Protein AF-A0A1C6FVB6-F1 (afdb_monomer)

Sequence (149 aa):
MEICQENSPEYAVLFAYYEKLAAVLADKADLGVRMKAAYDKKQLLALKEICEKEIPETIQNLEEMKVLREDLWMSEAKPFGYELMDVKLGAVITRLNSTIRRTKKYLDGGIPCLEELEETRLSYFEKNADKRENRWSQIISGSDLIDTI

Mean predicted aligned error: 3.94 Å

Secondary structure (DSSP, 8-state):
-HHHHHH-GGGHHHHHHHHHHHHHHHHHTTHHHHHHHHHHTT-HHHHHHIIIIIHHHHHHHHHHHHHHHHHHHHHHS-STTHHHHHHHHHHHHHHHHHHHHHHHHHHTTSSS--HHHHSPPPPSS-TTS------HHHHH-SS-SS---

Foldseek 3Di:
DVVVCVVPVVCVLVVLLVVLVVVLCVLPVCLVVQCLVCQVVVVLVSLCCSLVPSLVVSLVSLVSSLVSVQVVCVVPHDPPPVVVVVVLSVVVSVVSVVSSVLSVCCSVVVDVGDVVSVDDDDDPDDPPDDPDDDDSQSVPDPDHPPDDD

pLDDT: mean 94.55, std 6.99, range [54.69, 98.69]

Solvent-accessible surface area (backbone atoms only — not comparable to full-atom values): 8842 Å² total; per-residue (Å²): 109,66,73,57,30,74,76,37,61,93,46,34,60,60,50,52,27,53,52,29,49,50,50,34,45,65,62,52,72,49,43,69,58,54,48,39,55,25,59,77,68,65,35,61,67,60,46,45,48,41,47,75,44,52,49,53,54,38,43,53,36,45,53,53,25,49,52,38,51,47,55,52,43,62,74,78,45,69,72,79,72,47,66,58,53,50,52,58,56,51,49,52,51,54,49,53,53,49,48,34,56,51,51,48,35,37,77,73,62,76,35,98,65,59,70,88,63,69,58,84,85,72,76,92,60,60,99,85,53,78,92,75,86,87,54,66,72,68,74,75,38,97,58,74,89,80,66,85,124

Nearest PDB structures (foldseek):
  5a6j-assembly1_A  TM=9.511E-01  e=3.412E-05  Streptococcus pneumoniae TIGR4
  2epm-assembly1_X-2  TM=9.425E-01  e=3.068E-05  Streptococcus gordonii
  2epl-assembly1_X  TM=9.440E-01  e=3.795E-05  Streptococcus gordonii
  5a6a-assembly1_A  TM=9.561E-01  e=5.805E-05  Streptococcus pneumoniae TIGR4
  5a6a-assembly1_B  TM=9.490E-01  e=9.876E-05  Streptococcus pneumoniae TIGR4

Radius of gyration: 18.21 Å; Cα contacts (8 Å, |Δi|>4): 85; chains: 1; bounding box: 42×38×54 Å

Structure (mmCIF, N/CA/C/O backbone):
data_AF-A0A1C6FVB6-F1
#
_entry.id   AF-A0A1C6FVB6-F1
#
loop_
_atom_site.group_PDB
_atom_site.id
_atom_site.type_symbol
_atom_site.label_atom_id
_atom_site.label_alt_id
_atom_site.label_comp_id
_atom_site.label_asym_id
_atom_site.label_entity_id
_atom_site.label_seq_id
_atom_site.pdbx_PDB_ins_code
_atom_site.Cartn_x
_atom_site.Cartn_y
_atom_site.Cartn_z
_atom_site.occupancy
_atom_site.B_iso_or_equiv
_atom_site.auth_seq_id
_atom_site.auth_comp_id
_atom_site.auth_asym_id
_atom_site.auth_atom_id
_atom_site.pdbx_PDB_model_num
ATOM 1 N N . MET A 1 1 ? -4.868 -3.325 -21.728 1.00 77.06 1 MET A N 1
ATOM 2 C CA . MET A 1 1 ? -3.422 -3.168 -21.989 1.00 77.06 1 MET A CA 1
ATOM 3 C C . MET A 1 1 ? -2.938 -4.092 -23.100 1.00 77.06 1 MET A C 1
ATOM 5 O O . MET A 1 1 ? -2.061 -3.672 -23.841 1.00 77.06 1 MET A O 1
ATOM 9 N N . GLU A 1 2 ? -3.566 -5.257 -23.299 1.00 75.88 2 GLU A N 1
ATOM 10 C CA . GLU A 1 2 ? -3.265 -6.215 -24.384 1.00 75.88 2 GLU A CA 1
ATOM 11 C C . GLU A 1 2 ? -3.137 -5.576 -25.778 1.00 75.88 2 GLU A C 1
ATOM 13 O O . GLU A 1 2 ? -2.095 -5.705 -26.404 1.00 75.88 2 GLU A O 1
ATOM 18 N N . ILE A 1 3 ? -4.112 -4.772 -26.221 1.00 80.81 3 ILE A N 1
ATOM 19 C CA . ILE A 1 3 ? -4.055 -4.098 -27.538 1.00 80.81 3 ILE A CA 1
ATOM 20 C C . ILE A 1 3 ? -2.815 -3.191 -27.680 1.00 80.81 3 ILE A C 1
ATOM 22 O O . ILE A 1 3 ? -2.246 -3.067 -28.762 1.00 80.81 3 ILE A O 1
ATOM 26 N N . CYS A 1 4 ? -2.372 -2.534 -26.603 1.00 79.75 4 CYS A N 1
ATOM 27 C CA . CYS A 1 4 ? -1.167 -1.700 -26.644 1.00 79.75 4 CYS A CA 1
ATOM 28 C C . CYS A 1 4 ? 0.102 -2.556 -26.743 1.00 79.75 4 CYS A C 1
ATOM 30 O O . CYS A 1 4 ? 1.019 -2.198 -27.475 1.00 79.75 4 CYS A O 1
ATOM 32 N N . GLN A 1 5 ? 0.139 -3.691 -26.038 1.00 83.12 5 GLN A N 1
ATOM 33 C CA . GLN A 1 5 ? 1.256 -4.637 -26.082 1.00 83.12 5 GLN A CA 1
ATOM 34 C C . GLN A 1 5 ? 1.373 -5.302 -27.459 1.00 83.12 5 GLN A C 1
ATOM 36 O O . GLN A 1 5 ? 2.476 -5.425 -27.979 1.00 83.12 5 GLN A O 1
ATOM 41 N N . GLU A 1 6 ? 0.249 -5.668 -28.079 1.00 82.88 6 GLU A N 1
ATOM 42 C CA . GLU A 1 6 ? 0.211 -6.227 -29.438 1.00 82.88 6 GLU A CA 1
ATOM 43 C C . GLU A 1 6 ? 0.710 -5.228 -30.491 1.00 82.88 6 GLU A C 1
ATOM 45 O O . GLU A 1 6 ? 1.442 -5.600 -31.406 1.00 82.88 6 GLU A O 1
ATOM 50 N N . ASN A 1 7 ? 0.345 -3.950 -30.350 1.00 90.06 7 ASN A N 1
ATOM 51 C CA . ASN A 1 7 ? 0.728 -2.897 -31.293 1.00 90.06 7 ASN A CA 1
ATOM 52 C C . ASN A 1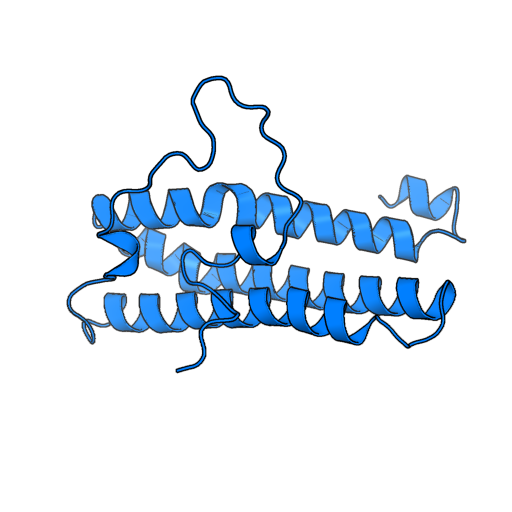 7 ? 2.153 -2.359 -31.082 1.00 90.06 7 ASN A C 1
ATOM 54 O O . ASN A 1 7 ? 2.687 -1.692 -31.970 1.00 90.06 7 ASN A O 1
ATOM 58 N N . SER A 1 8 ? 2.756 -2.572 -29.911 1.00 92.19 8 SER A N 1
ATOM 59 C CA . SER A 1 8 ? 4.103 -2.082 -29.583 1.00 92.19 8 SER A CA 1
ATOM 60 C C . SER A 1 8 ? 4.809 -3.042 -28.614 1.00 92.19 8 SER A C 1
ATOM 62 O O . SER A 1 8 ? 4.947 -2.741 -27.420 1.00 92.19 8 SER A O 1
ATOM 64 N N . PRO A 1 9 ? 5.228 -4.226 -29.102 1.00 89.25 9 PRO A N 1
ATOM 65 C CA . PRO A 1 9 ? 5.776 -5.298 -28.269 1.00 89.25 9 PRO A CA 1
ATOM 66 C C . PRO A 1 9 ? 7.063 -4.903 -27.534 1.00 89.25 9 PRO A C 1
ATOM 68 O O . PRO A 1 9 ? 7.336 -5.416 -26.451 1.00 89.25 9 PRO A O 1
ATOM 71 N N . GLU A 1 10 ? 7.831 -3.951 -28.063 1.00 90.69 10 GLU A N 1
ATOM 72 C CA . GLU A 1 10 ? 9.022 -3.394 -27.420 1.00 90.69 10 GLU A CA 1
ATOM 73 C C . GLU A 1 10 ? 8.723 -2.670 -26.095 1.00 90.69 10 GLU A C 1
ATOM 75 O O . GLU A 1 10 ? 9.595 -2.583 -25.234 1.00 90.69 10 GLU A O 1
ATOM 80 N N . TYR A 1 11 ? 7.484 -2.206 -25.893 1.00 93.56 11 TYR A N 1
ATOM 81 C CA . TYR A 1 11 ? 7.030 -1.547 -24.664 1.00 93.56 11 TYR A CA 1
ATOM 82 C C . TYR A 1 11 ? 6.170 -2.463 -23.783 1.00 93.56 11 TYR A C 1
ATOM 84 O O . TYR A 1 11 ? 5.523 -1.989 -22.846 1.00 93.56 11 TYR A O 1
ATOM 92 N N . ALA A 1 12 ? 6.151 -3.776 -24.037 1.00 92.69 12 ALA A N 1
ATOM 93 C CA . ALA A 1 12 ? 5.274 -4.702 -23.323 1.00 92.69 12 ALA A CA 1
ATOM 94 C C . ALA A 1 12 ? 5.447 -4.641 -21.793 1.00 92.69 12 ALA A C 1
ATOM 96 O O . ALA A 1 12 ? 4.455 -4.557 -21.065 1.00 92.69 12 ALA A O 1
ATOM 97 N N . VAL A 1 13 ? 6.695 -4.591 -21.308 1.00 94.12 13 VAL A N 1
ATOM 98 C CA . VAL A 1 13 ? 7.012 -4.477 -19.870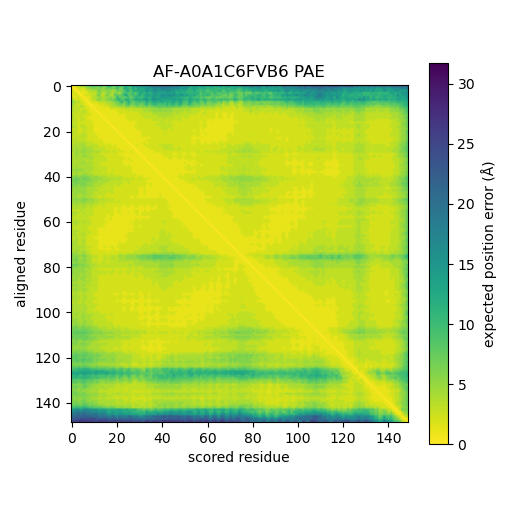 1.00 94.12 13 VAL A CA 1
ATOM 99 C C . VAL A 1 13 ? 6.536 -3.137 -19.302 1.00 94.12 13 VAL A C 1
ATOM 101 O O . VAL A 1 13 ? 5.990 -3.091 -18.200 1.00 94.12 13 VAL A O 1
ATOM 104 N N . LEU A 1 14 ? 6.665 -2.047 -20.068 1.00 95.75 14 LEU A N 1
ATOM 105 C CA . LEU A 1 14 ? 6.201 -0.719 -19.662 1.00 95.75 14 LEU A CA 1
ATOM 106 C C . LEU A 1 14 ? 4.684 -0.703 -19.475 1.00 95.75 14 LEU A C 1
ATOM 108 O O . LEU A 1 14 ? 4.181 -0.205 -18.465 1.00 95.75 14 LEU A O 1
ATOM 112 N N . PHE A 1 15 ? 3.949 -1.282 -20.424 1.00 96.12 15 PHE A N 1
ATOM 113 C CA . PHE A 1 15 ? 2.502 -1.401 -20.307 1.00 96.12 15 PHE A CA 1
ATOM 114 C C . PHE A 1 15 ? 2.105 -2.306 -19.141 1.00 96.12 15 PHE A C 1
ATOM 116 O O . PHE A 1 15 ? 1.252 -1.915 -18.351 1.00 96.12 15 PHE A O 1
ATOM 123 N N . ALA A 1 16 ? 2.753 -3.459 -18.966 1.00 95.81 16 ALA A N 1
ATOM 124 C CA . ALA A 1 16 ? 2.488 -4.338 -17.827 1.00 95.81 16 ALA A CA 1
ATOM 125 C C . ALA A 1 16 ? 2.728 -3.623 -16.481 1.00 95.81 16 ALA A C 1
ATOM 127 O O . ALA A 1 16 ? 1.919 -3.735 -15.559 1.00 95.81 16 ALA A O 1
ATOM 128 N N . TYR A 1 17 ? 3.796 -2.824 -16.375 1.00 97.12 17 TYR A N 1
ATOM 129 C CA . TYR A 1 17 ? 4.069 -2.016 -15.185 1.00 97.12 17 TYR A CA 1
ATOM 130 C C . TYR A 1 17 ? 2.934 -1.029 -14.892 1.00 97.12 17 TYR A C 1
ATOM 132 O O . TYR A 1 17 ? 2.446 -0.972 -13.763 1.00 97.12 17 TYR A O 1
ATOM 140 N N . TYR A 1 18 ? 2.484 -0.265 -15.893 1.00 97.19 18 TYR A N 1
ATOM 141 C CA . TYR A 1 18 ? 1.397 0.701 -15.706 1.00 97.19 18 TYR A CA 1
ATOM 142 C C . TYR A 1 18 ? 0.048 0.037 -15.418 1.00 97.19 18 TYR A C 1
ATOM 144 O O . TYR A 1 18 ? -0.763 0.609 -14.691 1.00 97.19 18 TYR A O 1
ATOM 152 N N . GLU A 1 19 ? -0.184 -1.166 -15.939 1.00 96.81 19 GLU A N 1
ATOM 153 C CA . GLU A 1 19 ? -1.353 -1.975 -15.599 1.00 96.81 19 GLU A CA 1
ATOM 154 C C . GLU A 1 19 ? -1.365 -2.322 -14.112 1.00 96.81 19 GLU A C 1
ATOM 156 O O . GLU A 1 19 ? -2.337 -2.043 -13.409 1.00 96.81 19 GLU A O 1
ATOM 161 N N . LYS A 1 20 ? -0.249 -2.864 -13.613 1.00 97.56 20 LYS A N 1
ATOM 162 C CA . LYS A 1 20 ? -0.116 -3.235 -12.204 1.00 97.56 20 LYS A CA 1
ATOM 163 C C . LYS A 1 20 ? -0.124 -2.017 -11.291 1.00 97.56 20 LYS A C 1
ATOM 165 O O . LYS A 1 20 ? -0.762 -2.056 -10.243 1.00 97.56 20 LYS A O 1
ATOM 170 N N . LEU A 1 21 ? 0.479 -0.905 -11.711 1.00 97.88 21 LEU A N 1
ATOM 171 C CA . LEU A 1 21 ? 0.373 0.366 -10.997 1.00 97.88 21 LEU A CA 1
ATOM 172 C C . LEU A 1 21 ? -1.085 0.825 -10.879 1.00 97.88 21 LEU A C 1
ATOM 174 O O . LEU A 1 21 ? -1.509 1.213 -9.793 1.00 97.88 21 LEU A O 1
ATOM 178 N N . ALA A 1 22 ? -1.862 0.766 -11.962 1.00 98.19 22 ALA A N 1
ATOM 179 C CA . ALA A 1 22 ? -3.273 1.138 -11.933 1.00 98.19 22 ALA A CA 1
ATOM 180 C C . ALA A 1 22 ? -4.093 0.222 -11.009 1.00 98.19 22 ALA A C 1
ATOM 182 O O . ALA A 1 22 ? -4.909 0.733 -10.245 1.00 98.19 22 ALA A O 1
ATOM 183 N N . ALA A 1 23 ? -3.838 -1.091 -11.025 1.00 97.19 23 ALA A N 1
ATOM 184 C CA . ALA A 1 23 ? -4.484 -2.047 -10.122 1.00 97.19 23 ALA A CA 1
ATOM 185 C C . ALA A 1 23 ? -4.179 -1.734 -8.647 1.00 97.19 23 ALA A C 1
ATOM 187 O O . ALA A 1 23 ? -5.096 -1.519 -7.859 1.00 97.19 23 ALA A O 1
ATOM 188 N N . VAL A 1 24 ? -2.897 -1.571 -8.292 1.00 98.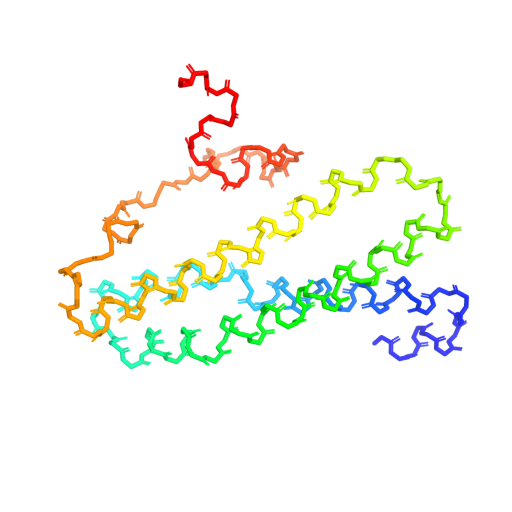00 24 VAL A N 1
ATOM 189 C CA . VAL A 1 24 ? -2.480 -1.195 -6.928 1.00 98.00 24 VAL A CA 1
ATOM 190 C C . VAL A 1 24 ? -3.132 0.116 -6.486 1.00 98.00 24 VAL A C 1
ATOM 192 O O . VAL A 1 24 ? -3.563 0.243 -5.340 1.00 98.00 24 VAL A O 1
ATOM 195 N N . LEU A 1 25 ? -3.188 1.117 -7.370 1.00 97.88 25 LEU A N 1
ATOM 196 C CA . LEU A 1 25 ? -3.821 2.396 -7.061 1.00 97.88 25 LEU A CA 1
ATOM 197 C C . LEU A 1 25 ? -5.329 2.249 -6.859 1.00 97.88 25 LEU A C 1
ATOM 199 O O . LEU A 1 25 ? -5.847 2.851 -5.923 1.00 97.88 25 LEU A O 1
ATOM 203 N N . ALA A 1 26 ? -6.015 1.461 -7.687 1.00 97.62 26 ALA A N 1
ATOM 204 C CA . ALA A 1 26 ? -7.444 1.204 -7.547 1.00 97.62 26 ALA A CA 1
ATOM 205 C C . ALA A 1 26 ? -7.762 0.540 -6.200 1.00 97.62 26 ALA A C 1
ATOM 207 O O . ALA A 1 26 ? -8.619 1.037 -5.470 1.00 97.62 26 ALA A O 1
ATOM 208 N N . ASP A 1 27 ? -7.006 -0.494 -5.827 1.00 94.88 27 ASP A N 1
ATOM 209 C CA . ASP A 1 27 ? -7.213 -1.228 -4.575 1.00 94.88 27 ASP A CA 1
ATOM 210 C C . ASP A 1 27 ? -6.898 -0.357 -3.345 1.00 94.88 27 ASP A C 1
ATOM 212 O O . ASP A 1 27 ? -7.583 -0.402 -2.318 1.00 94.88 27 ASP A O 1
ATOM 216 N N . LYS A 1 28 ? -5.860 0.487 -3.442 1.00 96.38 28 LYS A N 1
ATOM 217 C CA . LYS A 1 28 ? -5.333 1.265 -2.312 1.00 96.38 28 LYS A CA 1
ATOM 218 C C . LYS A 1 28 ? -5.965 2.652 -2.147 1.00 96.38 28 LYS A C 1
ATOM 220 O O . LYS A 1 28 ? -5.861 3.215 -1.052 1.00 96.38 28 LYS A O 1
ATOM 225 N N . ALA A 1 29 ? -6.575 3.224 -3.189 1.00 96.75 29 ALA A N 1
ATOM 226 C CA . ALA A 1 29 ? -7.020 4.624 -3.219 1.00 96.75 29 ALA A CA 1
ATOM 227 C C . ALA A 1 29 ? -7.914 4.998 -2.030 1.00 96.75 29 ALA A C 1
ATOM 229 O O . ALA A 1 29 ? -7.717 6.045 -1.411 1.00 96.75 29 ALA A O 1
ATOM 230 N N . ASP A 1 30 ? -8.866 4.133 -1.684 1.00 96.69 30 ASP A N 1
ATOM 231 C CA . ASP A 1 30 ? -9.819 4.361 -0.599 1.00 96.69 30 ASP A CA 1
ATOM 232 C C . ASP A 1 30 ? -9.693 3.348 0.552 1.00 96.69 30 ASP A C 1
ATOM 234 O O . ASP A 1 30 ? -10.394 3.483 1.557 1.00 96.69 30 ASP A O 1
ATOM 238 N N . LEU A 1 31 ? -8.760 2.392 0.467 1.00 97.50 31 LEU A N 1
ATOM 239 C CA . LEU A 1 31 ? -8.532 1.336 1.461 1.00 97.50 31 LEU A CA 1
ATOM 240 C C . LEU A 1 31 ? -8.488 1.887 2.890 1.00 97.50 31 LEU A C 1
ATOM 242 O O . LEU A 1 31 ? -9.233 1.460 3.771 1.00 97.50 31 LEU A O 1
ATOM 246 N N . GLY A 1 32 ? -7.656 2.906 3.120 1.00 96.31 32 GLY A N 1
ATOM 247 C CA . GLY A 1 32 ? -7.545 3.532 4.433 1.00 96.31 32 GLY A CA 1
ATOM 248 C C . GLY A 1 32 ? -8.855 4.182 4.891 1.00 96.31 32 GLY A C 1
ATOM 249 O O . GLY A 1 32 ? -9.160 4.174 6.084 1.00 96.31 32 GLY A O 1
ATOM 250 N N . VAL A 1 33 ? -9.635 4.776 3.983 1.00 96.81 33 VAL A N 1
ATOM 251 C CA . VAL A 1 33 ? -10.942 5.397 4.280 1.00 96.81 33 VAL A CA 1
ATOM 252 C C . VAL A 1 33 ? -11.955 4.329 4.679 1.00 96.81 33 VAL A C 1
ATOM 254 O O . VAL A 1 33 ? -12.592 4.465 5.725 1.00 96.81 33 VAL A O 1
ATOM 257 N N . ARG A 1 34 ? -12.040 3.239 3.911 1.00 97.94 34 ARG A N 1
ATOM 258 C CA . ARG A 1 34 ? -12.926 2.105 4.194 1.00 97.94 34 ARG A CA 1
ATOM 259 C C . ARG A 1 34 ? -12.586 1.437 5.522 1.00 97.94 34 ARG A C 1
ATOM 261 O O . ARG A 1 34 ? -13.488 1.219 6.327 1.00 97.94 34 ARG A O 1
ATOM 268 N N . MET A 1 35 ? -11.300 1.220 5.814 1.00 98.12 35 MET A N 1
ATOM 269 C CA . MET A 1 35 ? -10.862 0.675 7.105 1.00 98.12 35 MET A CA 1
ATOM 270 C C . MET A 1 35 ? -11.281 1.553 8.289 1.00 9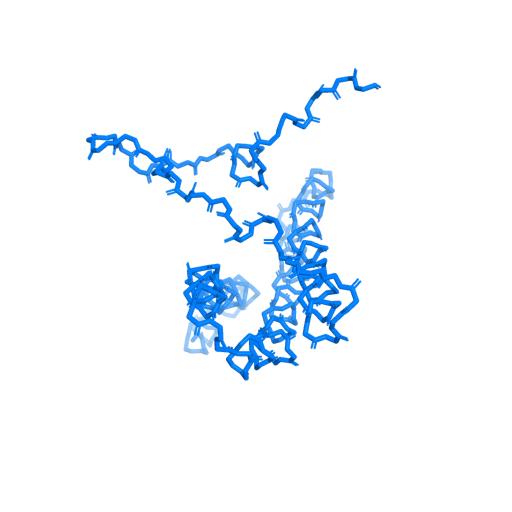8.12 35 MET A C 1
ATOM 272 O O . MET A 1 35 ? -11.823 1.039 9.264 1.00 98.12 35 MET A O 1
ATOM 276 N N . LYS A 1 36 ? -11.079 2.876 8.207 1.00 98.19 36 LYS A N 1
ATOM 277 C CA . LYS A 1 36 ? -11.496 3.812 9.267 1.00 98.19 36 LYS A CA 1
ATOM 278 C C . LYS A 1 36 ? -13.011 3.787 9.464 1.00 98.19 36 LYS A C 1
ATOM 280 O O . LYS A 1 36 ? -13.475 3.647 10.587 1.00 98.19 36 LYS A O 1
ATOM 285 N N . ALA A 1 37 ? -13.779 3.853 8.377 1.00 97.94 37 ALA A N 1
ATOM 286 C CA . ALA A 1 37 ? -15.236 3.815 8.448 1.00 97.94 37 ALA A CA 1
ATOM 287 C C . ALA A 1 37 ? -15.756 2.503 9.059 1.00 97.94 37 ALA A C 1
ATOM 289 O O . ALA A 1 37 ? -16.673 2.532 9.880 1.00 97.94 37 ALA A O 1
ATOM 290 N N . ALA A 1 38 ? -15.164 1.365 8.684 1.00 98.25 38 ALA A N 1
ATOM 291 C CA . ALA A 1 38 ? -15.509 0.066 9.248 1.00 98.25 38 ALA A CA 1
ATOM 292 C C . ALA A 1 38 ? -15.147 -0.013 10.739 1.00 98.25 38 ALA A C 1
ATOM 294 O O . ALA A 1 38 ? -15.944 -0.504 11.538 1.00 98.25 38 ALA A O 1
ATOM 295 N N . TYR A 1 39 ? -13.989 0.522 11.131 1.00 98.50 39 TYR A N 1
ATOM 296 C CA . TYR A 1 39 ? -13.559 0.595 12.526 1.00 98.50 39 TYR A CA 1
ATOM 297 C C . TYR A 1 39 ? -14.490 1.448 13.394 1.00 98.50 39 TYR A C 1
ATOM 299 O O . TYR A 1 39 ? -14.962 0.980 14.432 1.00 98.50 39 TYR A O 1
ATOM 307 N N . ASP A 1 40 ? -14.831 2.653 12.939 1.00 98.00 40 ASP A N 1
ATOM 308 C CA . ASP A 1 40 ? -15.691 3.590 13.673 1.00 98.00 40 ASP A CA 1
ATOM 309 C C . ASP A 1 40 ? -17.104 3.036 13.862 1.00 98.00 40 ASP A C 1
ATOM 311 O O . ASP A 1 40 ? -17.707 3.168 14.925 1.00 98.00 40 ASP A O 1
ATOM 315 N N . LYS A 1 41 ? -17.620 2.351 12.837 1.00 98.19 41 LYS A N 1
ATOM 316 C CA . LYS A 1 41 ? -18.938 1.706 12.859 1.00 98.19 41 LYS A CA 1
ATOM 317 C C . LYS A 1 41 ? -18.918 0.307 13.485 1.00 98.19 41 LYS A C 1
ATOM 319 O O . LYS A 1 41 ? -19.943 -0.370 13.456 1.00 98.19 41 LYS A O 1
ATOM 324 N N . LYS A 1 42 ? -17.768 -0.150 14.001 1.00 97.62 42 LYS A N 1
ATOM 325 C CA . LYS A 1 42 ? -17.556 -1.498 14.567 1.00 97.62 42 LYS A CA 1
ATOM 326 C C . LYS A 1 42 ? -17.997 -2.632 13.625 1.00 97.62 42 LYS A C 1
ATOM 328 O O . LYS A 1 42 ? -18.490 -3.673 14.050 1.00 97.62 42 LYS A O 1
ATOM 333 N N . GLN A 1 43 ? -17.787 -2.451 12.323 1.00 98.19 43 GLN A N 1
ATOM 334 C CA . GLN A 1 43 ? -18.078 -3.433 11.278 1.00 98.19 43 GLN A CA 1
ATOM 335 C C . GLN A 1 43 ? -16.940 -4.459 11.174 1.00 98.19 43 GLN A C 1
ATOM 337 O O . GLN A 1 43 ? -16.142 -4.445 10.237 1.00 98.19 43 GLN A O 1
ATOM 342 N N . LEU A 1 44 ? -16.861 -5.362 12.155 1.00 97.62 44 LEU A N 1
ATOM 343 C CA . LEU A 1 44 ? -15.749 -6.312 12.290 1.00 97.62 44 LEU A CA 1
ATOM 344 C C . LEU A 1 44 ? -15.599 -7.253 11.084 1.00 97.62 44 LEU A C 1
ATOM 346 O O . LEU A 1 44 ? -14.480 -7.540 10.675 1.00 97.62 44 LEU A O 1
ATOM 350 N N . LEU A 1 45 ? -16.710 -7.684 10.476 1.00 97.94 45 LEU A N 1
ATOM 351 C CA . LEU A 1 45 ? -16.678 -8.520 9.269 1.00 97.94 45 LEU A CA 1
ATOM 352 C C . LEU A 1 45 ? -16.057 -7.788 8.073 1.00 97.94 45 LEU A C 1
ATOM 354 O O . LEU A 1 45 ? -15.273 -8.383 7.344 1.00 97.94 45 LEU A O 1
ATOM 358 N N . ALA A 1 46 ? -16.350 -6.495 7.903 1.00 97.88 46 ALA A N 1
ATOM 359 C CA . ALA A 1 46 ? -15.758 -5.694 6.833 1.00 97.88 46 ALA A CA 1
ATOM 360 C C . ALA A 1 46 ? -14.254 -5.481 7.062 1.00 97.88 46 ALA A C 1
ATOM 362 O O . ALA A 1 46 ? -13.464 -5.616 6.135 1.00 97.88 46 ALA A O 1
ATOM 363 N N . LEU A 1 47 ? -13.838 -5.212 8.307 1.00 97.62 47 LEU A N 1
ATOM 364 C CA . LEU A 1 47 ? -12.414 -5.147 8.658 1.00 97.62 47 LEU A CA 1
ATOM 365 C C . LEU A 1 47 ? -11.693 -6.472 8.399 1.00 97.62 47 LEU A C 1
ATOM 367 O O . LEU A 1 47 ? -10.548 -6.461 7.948 1.00 97.62 47 LEU A O 1
ATOM 371 N N . LYS A 1 48 ? -12.355 -7.596 8.687 1.00 98.19 48 LYS A N 1
ATOM 372 C CA . LYS A 1 48 ? -11.818 -8.932 8.440 1.00 98.19 48 LYS A CA 1
ATOM 373 C C . LYS A 1 48 ? -11.634 -9.194 6.946 1.00 98.19 48 LYS A C 1
ATOM 375 O O . LYS A 1 48 ? -10.536 -9.573 6.564 1.00 98.19 48 LYS A O 1
ATOM 380 N N . GLU A 1 49 ? -12.641 -8.918 6.118 1.00 98.25 49 GLU A N 1
ATOM 381 C CA . GLU A 1 49 ? -12.555 -9.078 4.656 1.00 98.25 49 GLU A CA 1
ATOM 382 C C . GLU A 1 49 ? -11.415 -8.238 4.064 1.00 98.25 49 GLU A C 1
ATOM 384 O O . GLU A 1 49 ? -10.560 -8.760 3.349 1.00 98.25 49 GLU A O 1
ATOM 389 N N . ILE A 1 50 ? -11.334 -6.957 4.443 1.00 98.06 50 ILE A N 1
ATOM 390 C CA . ILE A 1 50 ? -10.253 -6.070 3.995 1.00 98.06 50 ILE A CA 1
ATOM 391 C C . ILE A 1 50 ? -8.883 -6.658 4.369 1.00 98.06 50 ILE A C 1
ATOM 393 O O . ILE A 1 50 ? -7.959 -6.692 3.559 1.00 98.06 50 ILE A O 1
ATOM 397 N N . CYS A 1 51 ? -8.744 -7.128 5.607 1.00 97.44 51 CYS A N 1
ATOM 398 C CA . CYS A 1 51 ? -7.490 -7.639 6.149 1.00 97.44 51 CYS A CA 1
ATOM 399 C C . CYS A 1 51 ? -7.066 -8.987 5.547 1.00 97.44 51 CYS A C 1
ATOM 401 O O . CYS A 1 51 ? -5.880 -9.216 5.316 1.00 97.44 51 CYS A O 1
ATOM 403 N N . GLU A 1 52 ? -8.010 -9.901 5.340 1.00 97.62 52 GLU A N 1
ATOM 404 C CA . GLU A 1 52 ? -7.725 -11.284 4.951 1.00 97.62 52 GLU A CA 1
ATOM 405 C C . GLU A 1 52 ? -7.739 -11.508 3.442 1.00 97.62 52 GLU A C 1
ATOM 407 O O . GLU A 1 52 ? -7.186 -12.511 2.994 1.00 97.62 52 GLU A O 1
ATOM 412 N N . LYS A 1 53 ? -8.318 -10.582 2.673 1.00 97.75 53 LYS A N 1
ATOM 413 C CA . LYS A 1 53 ? -8.449 -10.714 1.224 1.00 97.75 53 LYS A CA 1
ATOM 414 C C . LYS A 1 53 ? -7.897 -9.516 0.462 1.00 97.75 53 LYS A C 1
ATOM 416 O O . LYS A 1 53 ? -6.921 -9.665 -0.265 1.00 97.75 53 LYS A O 1
ATOM 421 N N . GLU A 1 54 ? -8.454 -8.327 0.676 1.00 98.19 54 GLU A N 1
ATOM 422 C CA . GLU A 1 54 ? -8.121 -7.167 -0.163 1.00 98.19 54 GLU A CA 1
ATOM 423 C C . GLU A 1 54 ? -6.665 -6.703 0.002 1.00 98.19 54 GLU A C 1
ATOM 425 O O . GLU A 1 54 ? -5.976 -6.430 -0.982 1.00 98.19 54 GLU A O 1
ATOM 430 N N . ILE A 1 55 ? -6.161 -6.612 1.242 1.00 98.50 55 ILE A N 1
ATOM 431 C CA . ILE A 1 55 ? -4.763 -6.218 1.471 1.00 98.50 55 ILE A CA 1
ATOM 432 C C . ILE A 1 55 ? -3.793 -7.266 0.893 1.00 98.50 55 ILE A C 1
ATOM 434 O O . ILE A 1 55 ? -2.854 -6.853 0.213 1.00 98.50 55 ILE A O 1
ATOM 438 N N . PRO A 1 56 ? -3.977 -8.585 1.110 1.00 98.56 56 PRO A N 1
ATOM 439 C CA . PRO A 1 56 ? -3.176 -9.607 0.433 1.00 98.56 56 PRO A CA 1
ATOM 440 C C . PRO A 1 56 ? -3.178 -9.507 -1.099 1.00 98.56 56 PRO A C 1
ATOM 442 O O . PRO A 1 56 ? -2.106 -9.559 -1.696 1.00 98.56 56 PRO A O 1
ATOM 445 N N . GLU A 1 57 ? -4.337 -9.295 -1.731 1.00 98.00 57 GLU A N 1
ATOM 446 C CA . GLU A 1 57 ? -4.438 -9.092 -3.188 1.00 98.00 57 GLU A CA 1
ATOM 447 C C . GLU A 1 57 ? -3.663 -7.835 -3.634 1.00 98.00 57 GLU A C 1
ATOM 449 O O . GLU A 1 57 ? -2.888 -7.875 -4.593 1.00 98.00 57 GLU A O 1
ATOM 454 N N . THR A 1 58 ? -3.769 -6.739 -2.872 1.00 98.25 58 THR A N 1
ATOM 455 C CA . THR A 1 58 ? -2.998 -5.507 -3.118 1.00 98.25 58 THR A CA 1
ATOM 456 C C . THR A 1 58 ? -1.489 -5.754 -3.011 1.00 98.25 58 THR A C 1
ATOM 458 O O . THR A 1 58 ? -0.716 -5.225 -3.810 1.00 98.25 58 THR A O 1
ATOM 461 N N . ILE A 1 59 ? -1.048 -6.536 -2.015 1.00 98.69 59 ILE A N 1
ATOM 462 C CA . ILE A 1 59 ? 0.365 -6.888 -1.821 1.00 98.69 59 ILE A CA 1
ATOM 463 C C . ILE A 1 59 ? 0.877 -7.685 -3.020 1.00 98.69 59 ILE A C 1
ATOM 465 O O . ILE A 1 59 ? 1.927 -7.332 -3.549 1.00 98.69 59 ILE A O 1
ATOM 469 N N . GLN A 1 60 ? 0.127 -8.686 -3.488 1.00 98.38 60 GLN A N 1
ATOM 470 C CA . GLN A 1 60 ? 0.509 -9.474 -4.660 1.00 98.38 60 GLN A CA 1
ATOM 471 C C . GLN A 1 60 ? 0.683 -8.583 -5.900 1.00 98.38 60 GLN A C 1
ATOM 473 O O . GLN A 1 60 ? 1.722 -8.626 -6.561 1.00 98.38 60 GLN A O 1
ATOM 478 N N . ASN A 1 61 ? -0.293 -7.713 -6.184 1.00 98.19 61 ASN A N 1
ATOM 479 C CA . ASN A 1 61 ? -0.199 -6.766 -7.298 1.00 98.19 61 ASN A CA 1
ATOM 480 C C . ASN A 1 61 ? 1.016 -5.831 -7.161 1.00 98.19 61 ASN A C 1
ATOM 482 O O . ASN A 1 61 ? 1.661 -5.497 -8.155 1.00 98.19 61 ASN A O 1
ATOM 486 N N . LEU A 1 62 ? 1.349 -5.418 -5.935 1.00 98.19 62 LEU A N 1
ATOM 487 C CA . LEU A 1 62 ? 2.483 -4.546 -5.644 1.00 98.19 62 LEU A CA 1
ATOM 488 C C . LEU A 1 62 ? 3.838 -5.256 -5.797 1.00 98.19 62 LEU A C 1
ATOM 490 O O . LEU A 1 62 ? 4.790 -4.636 -6.270 1.00 98.19 62 LEU A O 1
ATOM 494 N N . GLU A 1 63 ? 3.931 -6.534 -5.431 1.00 98.50 63 GLU A N 1
ATOM 495 C CA . GLU A 1 63 ? 5.118 -7.370 -5.648 1.00 98.50 63 GLU A CA 1
ATOM 496 C C . GLU A 1 63 ? 5.387 -7.566 -7.145 1.00 98.50 63 GLU A C 1
ATOM 498 O O . GLU A 1 63 ? 6.504 -7.324 -7.603 1.00 98.50 63 GLU A O 1
ATOM 503 N N . GLU A 1 64 ? 4.355 -7.889 -7.927 1.00 98.38 64 GLU A N 1
ATOM 504 C CA . GLU A 1 64 ? 4.461 -7.996 -9.388 1.00 98.38 64 GLU A CA 1
ATOM 505 C C . GLU A 1 64 ? 4.841 -6.649 -10.027 1.00 98.38 64 GLU A C 1
ATOM 507 O O . GLU A 1 64 ? 5.758 -6.577 -10.847 1.00 98.38 64 GLU A O 1
ATOM 512 N N . MET A 1 65 ? 4.204 -5.550 -9.601 1.00 98.38 65 MET A N 1
ATOM 513 C CA . MET A 1 65 ? 4.542 -4.194 -10.052 1.00 98.38 65 MET A CA 1
ATOM 514 C C . MET A 1 65 ? 6.008 -3.840 -9.764 1.00 98.38 65 MET A C 1
ATOM 516 O O . MET A 1 65 ? 6.660 -3.182 -10.577 1.00 98.38 65 MET A O 1
ATOM 520 N N . LYS A 1 66 ? 6.524 -4.241 -8.598 1.00 98.25 66 LYS A N 1
ATOM 521 C CA . LYS A 1 66 ? 7.904 -3.982 -8.182 1.00 98.25 66 LYS A CA 1
ATOM 522 C C . LYS A 1 66 ? 8.904 -4.715 -9.076 1.00 98.25 66 LYS A C 1
ATOM 524 O O . LYS A 1 66 ? 9.87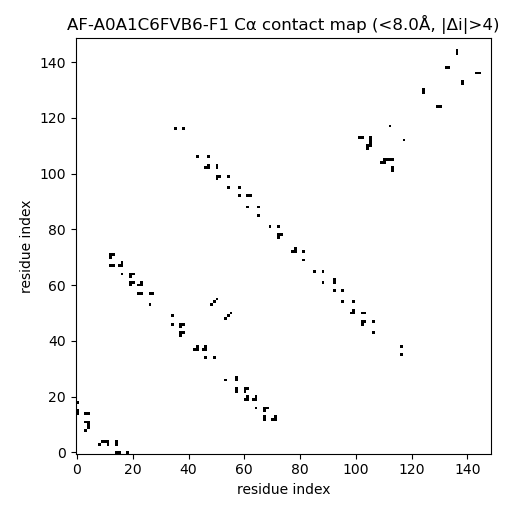1 -4.088 -9.492 1.00 98.25 66 LYS A O 1
ATOM 529 N N . VAL A 1 67 ? 8.654 -5.983 -9.409 1.00 98.31 67 VAL A N 1
ATOM 530 C CA . VAL A 1 67 ? 9.499 -6.749 -10.347 1.00 98.31 67 VAL A CA 1
ATOM 531 C C . VAL A 1 67 ? 9.502 -6.091 -11.727 1.00 98.31 67 VAL A C 1
ATOM 533 O O . VAL A 1 67 ? 10.563 -5.797 -12.263 1.00 98.31 67 VAL A O 1
ATOM 536 N N . LEU A 1 68 ? 8.331 -5.726 -12.256 1.00 98.25 68 LEU A N 1
ATOM 537 C CA . LEU A 1 68 ? 8.238 -5.034 -13.548 1.00 98.25 68 LEU A CA 1
ATOM 538 C C . LEU A 1 68 ? 8.978 -3.687 -13.544 1.00 98.25 68 LEU A C 1
ATOM 540 O O . LEU A 1 68 ? 9.582 -3.293 -14.541 1.00 98.25 68 LEU A O 1
ATOM 544 N N . ARG A 1 69 ? 8.954 -2.967 -12.414 1.00 98.00 69 ARG A N 1
ATOM 545 C CA . ARG A 1 69 ? 9.710 -1.719 -12.254 1.00 98.00 69 ARG A CA 1
ATOM 546 C C . ARG A 1 69 ? 11.221 -1.951 -12.261 1.00 98.00 69 ARG A C 1
ATOM 548 O O . ARG A 1 69 ? 11.946 -1.089 -12.760 1.00 98.00 69 ARG A O 1
ATOM 555 N N . GLU A 1 70 ? 11.676 -3.060 -11.688 1.00 98.06 70 GLU A N 1
ATOM 556 C CA . GLU A 1 70 ? 13.074 -3.493 -11.713 1.00 98.06 70 GLU A CA 1
ATOM 557 C C . GLU A 1 70 ? 13.543 -3.762 -13.134 1.00 98.06 70 GLU A C 1
ATOM 559 O O . GLU A 1 70 ? 14.529 -3.173 -13.573 1.00 98.06 70 GLU A O 1
ATOM 564 N N . ASP A 1 71 ? 12.788 -4.583 -13.865 1.00 97.56 71 ASP A N 1
ATOM 565 C CA . ASP A 1 71 ? 13.105 -4.967 -15.238 1.00 97.56 71 ASP A CA 1
ATOM 566 C C . ASP A 1 71 ? 13.221 -3.731 -16.138 1.00 97.56 71 ASP A C 1
ATOM 568 O O . ASP A 1 71 ? 14.194 -3.585 -16.882 1.00 97.56 71 ASP A O 1
ATOM 572 N N . LEU A 1 72 ? 12.283 -2.783 -16.003 1.00 97.50 72 LEU A N 1
ATOM 573 C CA . LEU A 1 72 ? 12.348 -1.499 -16.705 1.00 97.50 72 LEU A CA 1
ATOM 574 C C . LEU A 1 72 ? 13.623 -0.728 -16.362 1.00 97.50 72 LEU A C 1
ATOM 576 O O . LEU A 1 72 ? 14.344 -0.307 -17.266 1.00 97.50 72 LEU A O 1
ATOM 580 N N . TRP A 1 73 ? 13.939 -0.581 -15.072 1.00 97.94 73 TRP A N 1
ATOM 581 C CA . TRP A 1 73 ? 15.138 0.139 -14.645 1.00 97.94 73 TRP A CA 1
ATOM 582 C C . TRP A 1 73 ? 16.410 -0.479 -15.224 1.00 97.94 73 TRP A C 1
ATOM 584 O O . TRP A 1 73 ? 17.245 0.238 -15.770 1.00 97.94 73 TRP A O 1
ATOM 594 N N . MET A 1 74 ? 16.554 -1.802 -15.129 1.00 97.44 74 MET A N 1
ATOM 595 C CA . MET A 1 74 ? 17.749 -2.509 -15.594 1.00 97.44 74 MET A CA 1
ATOM 596 C C . MET A 1 74 ? 17.882 -2.502 -17.121 1.00 97.44 74 MET A C 1
ATOM 598 O O . MET A 1 74 ? 18.993 -2.628 -17.634 1.00 97.44 74 MET A O 1
ATOM 602 N N . SER A 1 75 ? 16.774 -2.329 -17.848 1.00 96.12 75 SER A N 1
ATOM 603 C CA . SER A 1 75 ? 16.788 -2.198 -19.308 1.00 96.12 75 SER A CA 1
ATOM 604 C C . SER A 1 75 ? 17.190 -0.799 -19.801 1.00 96.12 75 SER A C 1
ATOM 606 O O . SER A 1 75 ? 17.778 -0.676 -20.874 1.00 96.12 75 SER A O 1
ATOM 608 N N . GLU A 1 76 ? 16.921 0.253 -19.019 1.00 94.19 76 GLU A N 1
ATOM 609 C CA . GLU A 1 76 ? 17.084 1.654 -19.444 1.00 94.19 76 GLU A CA 1
ATOM 610 C C . GLU A 1 76 ? 18.250 2.380 -18.751 1.00 94.19 76 GLU A C 1
ATOM 612 O O . GLU A 1 76 ? 18.747 3.394 -19.248 1.00 94.19 76 GLU A O 1
ATOM 617 N N . ALA A 1 77 ? 18.696 1.885 -17.594 1.00 96.06 77 ALA A N 1
ATOM 618 C CA . ALA A 1 77 ? 19.661 2.552 -16.730 1.00 96.06 77 ALA A CA 1
ATOM 619 C C . ALA A 1 77 ? 20.686 1.581 -16.123 1.00 96.06 77 ALA A C 1
ATOM 621 O O . ALA A 1 77 ? 20.556 0.360 -16.154 1.00 96.06 77 ALA A O 1
ATOM 622 N N . LYS A 1 78 ? 21.748 2.143 -15.532 1.00 97.56 78 LYS A N 1
ATOM 623 C CA . LYS A 1 78 ? 22.665 1.365 -14.687 1.00 97.56 78 LYS A CA 1
ATOM 624 C C . LYS A 1 78 ? 21.961 0.986 -13.376 1.00 97.56 78 LYS A C 1
ATOM 626 O O . LYS A 1 78 ? 21.124 1.759 -12.919 1.00 97.56 78 LYS A O 1
ATOM 631 N N . PRO A 1 79 ? 22.365 -0.104 -12.700 1.00 97.56 79 PRO A N 1
ATOM 632 C CA . PRO A 1 79 ? 21.712 -0.546 -11.463 1.00 97.56 79 PRO A CA 1
ATOM 633 C C . PRO A 1 79 ? 21.674 0.496 -10.331 1.00 97.56 79 PRO A C 1
ATOM 635 O O . PRO A 1 79 ? 20.756 0.490 -9.519 1.00 97.56 79 PRO A O 1
ATOM 638 N N . PHE A 1 80 ? 22.655 1.402 -10.276 1.00 97.88 80 PHE A N 1
ATOM 639 C CA . PHE A 1 80 ? 22.758 2.426 -9.231 1.00 97.88 80 PHE A CA 1
ATOM 640 C C . PHE A 1 80 ? 21.540 3.355 -9.198 1.00 97.88 80 PHE A C 1
ATOM 642 O O . PHE A 1 80 ? 21.152 3.904 -10.228 1.00 97.88 80 PHE A O 1
ATOM 649 N N . GLY A 1 81 ? 20.995 3.589 -8.006 1.00 96.31 81 GLY A N 1
ATOM 650 C CA . GLY A 1 81 ? 19.805 4.398 -7.760 1.00 96.31 81 GLY A CA 1
ATOM 651 C C . GLY A 1 81 ? 18.525 3.569 -7.643 1.00 96.31 81 GLY A C 1
ATOM 652 O O . GLY A 1 81 ? 17.567 4.032 -7.013 1.00 96.31 81 GLY A O 1
ATOM 653 N N . TYR A 1 82 ? 18.499 2.342 -8.179 1.00 97.44 82 TYR A N 1
ATOM 654 C CA . TYR A 1 82 ? 17.345 1.457 -8.030 1.00 97.44 82 TYR A CA 1
ATOM 655 C C . TYR A 1 82 ? 17.136 1.030 -6.576 1.00 97.44 82 TYR A C 1
ATOM 657 O O . TYR A 1 82 ? 15.991 0.909 -6.150 1.00 97.44 82 TYR A O 1
ATOM 665 N N . GLU A 1 83 ? 18.200 0.906 -5.777 1.00 97.06 83 GLU A N 1
ATOM 666 C CA . GLU A 1 83 ? 18.105 0.567 -4.353 1.00 97.06 83 GLU A CA 1
ATOM 667 C C . GLU A 1 83 ? 17.187 1.528 -3.579 1.00 97.06 83 GLU A C 1
ATOM 669 O O . GLU A 1 83 ? 16.479 1.121 -2.659 1.00 97.06 83 GLU A O 1
ATOM 674 N N . LEU A 1 84 ? 17.113 2.800 -3.991 1.00 96.06 84 LEU A N 1
ATOM 675 C CA . LEU A 1 84 ? 16.175 3.754 -3.402 1.00 96.06 84 LEU A CA 1
ATOM 676 C C . LEU A 1 84 ? 14.729 3.463 -3.809 1.00 96.06 84 LEU A C 1
ATOM 678 O O . LEU A 1 84 ? 13.825 3.651 -3.001 1.00 96.06 84 LEU A O 1
ATOM 682 N N . MET A 1 85 ? 14.480 3.036 -5.048 1.00 95.75 85 MET A N 1
ATOM 683 C CA . MET A 1 85 ? 13.140 2.633 -5.486 1.00 95.75 85 MET A CA 1
ATOM 684 C C . MET A 1 85 ? 12.702 1.341 -4.790 1.00 95.75 85 MET A C 1
ATOM 686 O O . MET A 1 85 ? 11.564 1.251 -4.329 1.00 95.75 85 MET A O 1
ATOM 690 N N . ASP A 1 86 ? 13.623 0.390 -4.659 1.00 97.06 86 ASP A N 1
ATOM 691 C CA . ASP A 1 86 ? 13.427 -0.877 -3.963 1.00 97.06 86 ASP A CA 1
ATOM 692 C C . ASP A 1 86 ? 12.993 -0.650 -2.508 1.00 97.06 86 ASP A C 1
ATOM 694 O O . ASP A 1 86 ? 11.924 -1.106 -2.095 1.00 97.06 86 ASP A O 1
ATOM 698 N N . VAL A 1 87 ? 13.729 0.190 -1.767 1.00 96.75 87 VAL A N 1
ATOM 699 C CA . VAL A 1 87 ? 13.371 0.589 -0.395 1.00 96.75 87 VAL A CA 1
ATOM 700 C C . VAL A 1 87 ? 11.979 1.222 -0.338 1.00 96.75 87 VAL A C 1
ATOM 702 O O . VAL A 1 87 ? 11.174 0.880 0.531 1.00 96.75 87 VAL A O 1
ATOM 705 N N . LYS A 1 88 ? 11.662 2.134 -1.264 1.00 96.00 88 LYS A N 1
ATOM 706 C CA . LYS A 1 88 ? 10.377 2.849 -1.270 1.00 96.00 88 LYS A CA 1
ATOM 707 C C . LYS A 1 88 ? 9.191 1.917 -1.502 1.00 96.00 88 LYS A C 1
ATOM 709 O O . LYS A 1 88 ? 8.191 2.032 -0.794 1.00 96.00 88 LYS A O 1
ATOM 714 N N . LEU A 1 89 ? 9.288 1.014 -2.475 1.00 96.88 89 LEU A N 1
ATOM 715 C CA . LEU A 1 89 ? 8.221 0.064 -2.800 1.00 96.88 89 LEU A CA 1
ATOM 716 C C . LEU A 1 89 ? 8.113 -1.035 -1.733 1.00 96.88 89 LEU A C 1
ATOM 718 O O . LEU A 1 89 ? 7.011 -1.341 -1.272 1.00 96.88 89 LEU A O 1
ATOM 722 N N . GLY A 1 90 ? 9.249 -1.552 -1.256 1.00 97.62 90 GLY A N 1
ATOM 723 C CA . GLY A 1 90 ? 9.312 -2.530 -0.167 1.00 97.62 90 GLY A CA 1
ATOM 724 C C . GLY A 1 90 ? 8.738 -2.003 1.153 1.00 97.62 90 GLY A C 1
ATOM 725 O O . GLY A 1 90 ? 8.069 -2.740 1.886 1.00 97.62 90 GLY A O 1
ATOM 726 N N . ALA A 1 91 ? 8.903 -0.708 1.440 1.00 97.00 91 ALA A N 1
ATOM 727 C CA . ALA A 1 91 ? 8.285 -0.075 2.601 1.00 97.00 91 ALA A CA 1
ATOM 728 C C . ALA A 1 91 ? 6.748 -0.135 2.544 1.00 97.00 91 ALA A C 1
ATOM 730 O O . ALA A 1 91 ? 6.114 -0.414 3.563 1.00 97.00 91 ALA A O 1
ATOM 731 N N . VAL A 1 92 ? 6.130 0.059 1.372 1.00 97.38 92 VAL A N 1
ATOM 732 C CA . VAL A 1 92 ? 4.664 -0.022 1.229 1.00 97.38 92 VAL A CA 1
ATOM 733 C C . VAL A 1 92 ? 4.166 -1.439 1.530 1.00 97.38 92 VAL A C 1
ATOM 735 O O . VAL A 1 92 ? 3.251 -1.590 2.342 1.00 97.38 92 VAL A O 1
ATOM 738 N N . ILE A 1 93 ? 4.815 -2.470 0.975 1.00 98.50 93 ILE A N 1
ATOM 739 C CA . ILE A 1 93 ? 4.514 -3.887 1.267 1.00 98.50 93 ILE A CA 1
ATOM 740 C C . ILE A 1 93 ? 4.631 -4.163 2.773 1.00 98.50 93 ILE A C 1
ATOM 742 O O . ILE A 1 93 ? 3.743 -4.749 3.397 1.00 98.50 93 ILE A O 1
ATOM 746 N N . THR A 1 94 ? 5.709 -3.684 3.394 1.00 98.50 94 THR A N 1
ATOM 747 C CA . THR A 1 94 ? 5.967 -3.860 4.831 1.00 98.50 94 THR A CA 1
ATOM 748 C C . THR A 1 94 ? 4.882 -3.211 5.697 1.00 98.50 94 THR A C 1
ATOM 750 O O . THR A 1 94 ? 4.465 -3.769 6.722 1.00 98.50 94 THR A O 1
ATOM 753 N N . ARG A 1 95 ? 4.386 -2.034 5.297 1.00 97.94 95 ARG A N 1
ATOM 754 C CA . ARG A 1 95 ? 3.316 -1.323 6.009 1.00 97.94 95 ARG A CA 1
ATOM 755 C C . ARG A 1 95 ? 1.961 -2.005 5.840 1.00 97.94 95 ARG A C 1
ATOM 757 O O . ARG A 1 95 ? 1.276 -2.159 6.844 1.00 97.94 95 ARG A O 1
ATOM 764 N N . LEU A 1 96 ? 1.622 -2.499 4.648 1.00 98.56 96 LEU A N 1
ATOM 765 C CA . LEU A 1 96 ? 0.406 -3.294 4.421 1.00 98.56 96 LEU A CA 1
ATOM 766 C C . LEU A 1 96 ? 0.400 -4.580 5.267 1.00 98.56 96 LEU A C 1
ATOM 768 O O . LEU A 1 96 ? -0.576 -4.865 5.960 1.00 98.56 96 LEU A O 1
ATOM 772 N N . ASN A 1 97 ? 1.526 -5.296 5.331 1.00 98.69 97 ASN A N 1
ATOM 773 C CA . ASN A 1 97 ? 1.678 -6.461 6.211 1.00 98.69 97 ASN A CA 1
ATOM 774 C C . ASN A 1 97 ? 1.541 -6.103 7.700 1.00 98.69 97 ASN A C 1
ATOM 776 O O . ASN A 1 97 ? 0.931 -6.832 8.487 1.00 98.69 97 ASN A O 1
ATOM 780 N N . SER A 1 98 ? 2.089 -4.956 8.108 1.00 98.44 98 SER A N 1
ATOM 781 C CA . SER A 1 98 ? 1.931 -4.456 9.477 1.00 98.44 98 SER A CA 1
ATOM 782 C C . SER A 1 98 ? 0.474 -4.114 9.796 1.00 98.44 98 SER A C 1
ATOM 784 O O . SER A 1 98 ? 0.019 -4.436 10.895 1.00 98.44 98 SER A O 1
ATOM 786 N N . THR A 1 99 ? -0.265 -3.540 8.842 1.00 98.44 99 THR A N 1
ATOM 787 C CA . THR A 1 99 ? -1.711 -3.310 8.946 1.00 98.44 99 THR A CA 1
ATOM 788 C C . THR A 1 99 ? -2.460 -4.623 9.152 1.00 98.44 99 THR A C 1
ATOM 790 O O . THR A 1 99 ? -3.194 -4.724 10.130 1.00 98.44 99 THR A O 1
ATOM 793 N N . ILE A 1 100 ? -2.204 -5.658 8.337 1.00 98.62 100 ILE A N 1
ATOM 794 C CA . ILE A 1 100 ? -2.815 -6.990 8.514 1.00 98.62 100 ILE A CA 1
ATOM 795 C C . ILE A 1 100 ? -2.581 -7.503 9.938 1.00 98.62 100 ILE A C 1
ATOM 797 O O . ILE A 1 100 ? -3.519 -7.857 10.653 1.00 98.62 100 ILE A O 1
ATOM 801 N N . ARG A 1 101 ? -1.320 -7.514 10.384 1.00 98.56 101 ARG A N 1
ATOM 802 C CA . ARG A 1 101 ? -0.944 -8.025 11.710 1.00 98.56 101 ARG A CA 1
ATOM 803 C C . ARG A 1 101 ? -1.639 -7.263 12.839 1.00 98.56 101 ARG A C 1
ATOM 805 O O . ARG A 1 101 ? -2.097 -7.887 13.795 1.00 98.56 101 ARG A O 1
ATOM 812 N N . ARG A 1 102 ? -1.696 -5.930 12.758 1.00 98.38 102 ARG A N 1
ATOM 813 C CA . ARG A 1 102 ? -2.364 -5.094 13.767 1.00 98.38 102 ARG A CA 1
ATOM 814 C C . ARG A 1 102 ? -3.873 -5.312 13.774 1.00 98.38 102 ARG A C 1
ATOM 816 O O . ARG A 1 102 ? -4.439 -5.518 14.842 1.00 98.38 102 ARG A O 1
ATOM 823 N N . THR A 1 103 ? -4.511 -5.323 12.607 1.00 98.44 103 THR A N 1
ATOM 824 C CA . THR A 1 103 ? -5.956 -5.539 12.494 1.00 98.44 103 THR A CA 1
ATOM 825 C C . THR A 1 103 ? -6.355 -6.928 12.985 1.00 98.44 103 THR A C 1
ATOM 827 O O . THR A 1 103 ? -7.332 -7.029 13.718 1.00 98.44 103 THR A O 1
ATOM 830 N N . LYS A 1 104 ? -5.577 -7.980 12.695 1.00 98.38 104 LYS A N 1
ATOM 831 C CA . LYS A 1 104 ? -5.815 -9.324 13.255 1.00 98.38 104 LYS A CA 1
ATOM 832 C C . LYS A 1 104 ? -5.765 -9.332 14.781 1.00 98.38 104 LYS A C 1
ATOM 834 O O . LYS A 1 104 ? -6.725 -9.757 15.407 1.00 98.38 104 LYS A O 1
ATOM 839 N N . LYS A 1 105 ? -4.724 -8.746 15.389 1.00 98.44 105 LYS A N 1
ATOM 840 C CA . LYS A 1 105 ? -4.645 -8.616 16.858 1.00 98.44 105 LYS A CA 1
ATOM 841 C C . LYS A 1 105 ? -5.866 -7.917 17.459 1.00 98.44 105 LYS A C 1
ATOM 843 O O . LYS A 1 105 ? -6.294 -8.299 18.541 1.00 98.44 1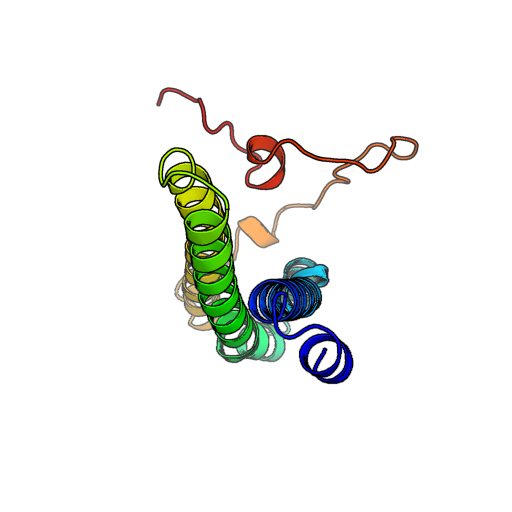05 LYS A O 1
ATOM 848 N N . TYR A 1 106 ? -6.400 -6.900 16.784 1.00 98.50 106 TYR A N 1
ATOM 849 C CA . TYR A 1 106 ? -7.619 -6.219 17.219 1.00 98.50 106 TYR A CA 1
ATOM 850 C C . TYR A 1 106 ? -8.857 -7.120 17.098 1.00 98.50 106 TYR A C 1
ATOM 852 O O . TYR A 1 106 ? -9.614 -7.247 18.056 1.00 98.50 106 TYR A O 1
ATOM 860 N N . LEU A 1 107 ? 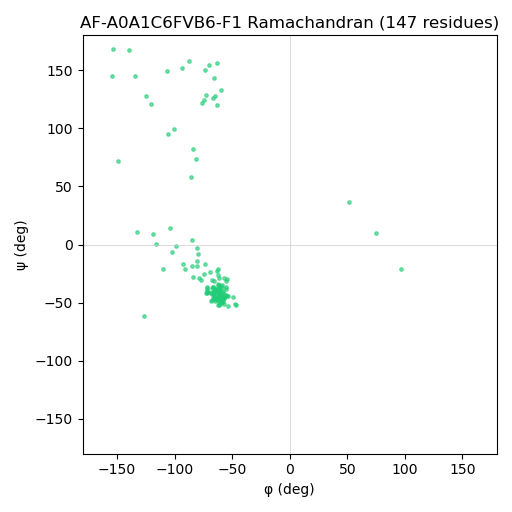-9.042 -7.779 15.950 1.00 98.06 107 LEU A N 1
ATOM 861 C CA . LEU A 1 107 ? -10.170 -8.685 15.700 1.00 98.06 107 LEU A CA 1
ATOM 862 C C . LEU A 1 107 ? -10.185 -9.888 16.655 1.00 98.06 107 LEU A C 1
ATOM 864 O O . LEU A 1 107 ? -11.259 -10.318 17.069 1.00 98.06 107 LEU A O 1
ATOM 868 N N . ASP A 1 108 ? -9.008 -10.376 17.044 1.00 97.75 108 ASP A N 1
ATOM 869 C CA . ASP A 1 108 ? -8.834 -11.478 17.996 1.00 97.75 108 ASP A CA 1
ATOM 870 C C . ASP A 1 108 ? -8.965 -11.028 19.467 1.00 97.75 108 ASP A C 1
ATOM 872 O O . ASP A 1 108 ? -8.867 -11.846 20.381 1.00 97.75 108 ASP A O 1
ATOM 876 N N . GLY A 1 109 ? -9.150 -9.727 19.726 1.00 97.81 109 GLY A N 1
ATOM 877 C CA . GLY A 1 109 ? -9.239 -9.158 21.076 1.00 97.81 109 GLY A CA 1
ATOM 878 C C . GLY A 1 109 ? -7.902 -9.049 21.821 1.00 97.81 109 GLY A C 1
ATOM 879 O O . GLY A 1 109 ? -7.885 -8.746 23.012 1.00 97.81 109 GLY A O 1
ATOM 880 N N . GLY A 1 110 ? -6.772 -9.272 21.143 1.00 97.88 110 GLY A N 1
ATOM 881 C CA . GLY A 1 110 ? -5.425 -9.162 21.714 1.00 97.88 110 GLY A CA 1
ATOM 882 C C . GLY A 1 110 ? -4.954 -7.722 21.951 1.00 97.88 110 GLY A C 1
ATOM 883 O O . GLY A 1 110 ? -3.998 -7.509 22.694 1.00 97.88 110 GLY A O 1
ATOM 884 N N . ILE A 1 111 ? -5.611 -6.736 21.333 1.00 98.19 111 ILE A N 1
ATOM 885 C CA . ILE A 1 111 ? -5.475 -5.307 21.648 1.00 98.19 111 ILE A CA 1
ATOM 886 C C . ILE A 1 111 ? -6.868 -4.666 21.727 1.00 98.19 111 ILE A C 1
ATOM 888 O O . ILE A 1 111 ? -7.753 -5.052 20.961 1.00 98.19 111 ILE A O 1
ATOM 892 N N . PRO A 1 112 ? -7.082 -3.689 22.625 1.00 97.50 112 PRO A N 1
ATOM 893 C CA . PRO A 1 112 ? -8.410 -3.121 22.861 1.00 97.50 112 PRO A CA 1
ATOM 894 C C . PRO A 1 112 ? -8.874 -2.185 21.736 1.00 97.50 112 PRO A C 1
ATOM 896 O O . PRO A 1 112 ? -10.075 -2.002 21.533 1.00 97.50 112 PRO A O 1
ATOM 899 N N . CYS A 1 113 ? -7.931 -1.589 21.007 1.00 98.12 113 CYS A N 1
ATOM 900 C CA . CYS A 1 113 ? -8.184 -0.623 19.949 1.00 98.12 113 CYS A CA 1
ATOM 901 C C . CYS A 1 113 ? -7.054 -0.631 18.911 1.00 98.12 113 CYS A C 1
ATOM 903 O O . CYS A 1 113 ? -5.996 -1.235 19.106 1.00 98.12 113 CYS A O 1
ATOM 905 N N . LEU A 1 114 ? -7.306 0.036 17.787 1.00 98.44 114 LEU A N 1
ATOM 906 C CA . LEU A 1 114 ? -6.297 0.406 16.801 1.00 98.44 114 LEU A CA 1
ATOM 907 C C . LEU A 1 114 ? -6.052 1.906 16.954 1.00 98.44 114 LEU A C 1
ATOM 909 O O . LEU A 1 114 ? -6.816 2.689 16.396 1.00 98.44 114 LEU A O 1
ATOM 913 N N . GLU A 1 115 ? -5.031 2.309 17.716 1.00 98.19 115 GLU A N 1
ATOM 914 C CA . GLU A 1 115 ? -4.777 3.724 18.026 1.00 98.19 115 GLU A CA 1
ATOM 915 C C . GLU A 1 115 ? -4.639 4.569 16.752 1.00 98.19 115 GLU A C 1
ATOM 917 O O . GLU A 1 115 ? -5.166 5.673 16.673 1.00 98.19 115 GLU A O 1
ATOM 922 N N . GLU A 1 116 ? -4.040 4.012 15.694 1.00 96.62 116 GLU A N 1
ATOM 923 C CA . GLU A 1 116 ? -3.905 4.686 14.399 1.00 96.62 116 GLU A CA 1
ATOM 924 C C . GLU A 1 116 ? -5.255 5.007 13.723 1.00 96.62 116 GLU A C 1
ATOM 926 O O . GLU A 1 116 ? -5.316 5.857 12.833 1.00 96.62 116 GLU A O 1
ATOM 931 N N . LEU A 1 117 ? -6.332 4.309 14.102 1.00 97.88 117 LEU A N 1
ATOM 932 C CA . LEU A 1 117 ? -7.698 4.544 13.625 1.00 97.88 117 LEU A CA 1
ATOM 933 C C . LEU A 1 117 ? -8.570 5.297 14.640 1.00 97.88 117 LEU A C 1
ATOM 935 O O . LEU A 1 117 ? -9.685 5.672 14.282 1.00 97.88 117 LEU A O 1
ATOM 939 N N . GLU A 1 118 ? -8.094 5.548 15.860 1.00 98.12 118 GLU A N 1
ATOM 940 C CA . GLU A 1 118 ? -8.769 6.450 16.807 1.00 98.12 118 GLU A CA 1
ATOM 941 C C . GLU A 1 118 ? -8.530 7.919 16.436 1.00 98.12 118 GLU A C 1
ATOM 943 O O . GLU A 1 118 ? -9.397 8.773 16.624 1.00 98.12 118 GLU A O 1
ATOM 948 N N . GLU A 1 119 ? -7.375 8.209 15.837 1.00 96.12 119 GLU A N 1
ATOM 949 C CA . GLU A 1 119 ? -6.988 9.569 15.484 1.00 96.12 119 GLU A CA 1
ATOM 950 C C . GLU A 1 119 ? -7.883 10.204 14.409 1.00 96.12 119 GLU A C 1
ATOM 952 O O . GLU A 1 119 ? -8.319 9.582 13.427 1.00 96.12 119 GLU A O 1
ATOM 957 N N . THR A 1 120 ? -8.122 11.508 14.574 1.00 94.38 120 THR A N 1
ATOM 958 C CA . THR A 1 120 ? -8.850 12.309 13.587 1.00 94.38 120 THR A CA 1
ATOM 959 C C . THR A 1 120 ? -7.953 12.586 12.386 1.00 94.38 120 THR A C 1
ATOM 961 O O . THR A 1 120 ? -6.876 13.165 12.511 1.00 94.38 120 THR A O 1
ATOM 964 N N . ARG A 1 121 ? -8.415 12.222 11.185 1.00 92.00 121 ARG A N 1
ATOM 965 C CA . ARG A 1 121 ? -7.691 12.531 9.946 1.00 92.00 121 ARG A CA 1
ATOM 966 C C . ARG A 1 121 ? -7.866 13.995 9.574 1.00 92.00 121 ARG A C 1
ATOM 968 O O . ARG A 1 121 ? -8.983 14.451 9.341 1.00 92.00 121 ARG A O 1
ATOM 975 N N . LEU A 1 122 ? -6.748 14.701 9.473 1.00 92.00 122 LEU A N 1
ATOM 976 C CA . LEU A 1 122 ? -6.699 16.078 8.997 1.00 92.00 122 LEU A CA 1
ATOM 977 C C . LEU A 1 122 ? -6.575 16.118 7.471 1.00 92.00 122 LEU A C 1
ATOM 979 O O . LEU A 1 122 ? -6.139 15.155 6.835 1.00 92.00 122 LEU A O 1
ATOM 983 N N . SER A 1 123 ? -6.963 17.245 6.876 1.00 91.69 123 SER A N 1
ATOM 984 C CA . SER A 1 123 ? -6.714 17.478 5.454 1.00 91.69 123 SER A CA 1
ATOM 985 C C . SER A 1 123 ? -5.211 17.568 5.214 1.00 91.69 123 SER A C 1
ATOM 987 O O . SER A 1 123 ? -4.537 18.354 5.873 1.00 91.69 123 SER A O 1
ATOM 989 N N . TYR A 1 124 ? -4.702 16.787 4.261 1.00 92.38 124 TYR A N 1
ATOM 990 C CA . TYR A 1 124 ? -3.288 16.838 3.881 1.00 92.38 124 TYR A CA 1
ATOM 991 C C . TYR A 1 124 ? -2.920 18.191 3.252 1.00 92.38 124 TYR A C 1
ATOM 993 O O . TYR A 1 124 ? -1.873 18.756 3.540 1.00 92.38 124 TYR A O 1
ATOM 1001 N N . PHE A 1 125 ? -3.812 18.730 2.416 1.00 94.19 125 PHE A N 1
ATOM 1002 C CA . PHE A 1 125 ? -3.647 20.029 1.767 1.00 94.19 125 PHE A CA 1
ATOM 1003 C C . PHE A 1 125 ? -4.564 21.075 2.401 1.00 94.19 125 PHE A C 1
ATOM 1005 O O . PHE A 1 125 ? -5.688 20.768 2.812 1.00 94.19 125 PHE A O 1
ATOM 1012 N N . GLU A 1 126 ? -4.132 22.333 2.409 1.00 92.06 126 GLU A N 1
ATOM 1013 C CA . GLU A 1 126 ? -5.012 23.454 2.734 1.00 92.06 126 GLU A CA 1
ATOM 1014 C C . GLU A 1 126 ? -6.143 23.585 1.700 1.00 92.06 126 GLU A C 1
ATOM 1016 O O . GLU A 1 126 ? -6.017 23.171 0.547 1.00 92.06 126 GLU A O 1
ATOM 1021 N N . LYS A 1 127 ? -7.265 24.196 2.097 1.00 88.31 127 LYS A N 1
ATOM 1022 C CA . LYS A 1 127 ? -8.520 24.217 1.321 1.00 88.31 127 LYS A CA 1
ATOM 1023 C C . LYS A 1 127 ? -8.374 24.740 -0.119 1.00 88.31 127 LYS A C 1
ATOM 1025 O O . LYS A 1 127 ? -9.120 24.300 -0.989 1.00 88.31 127 LYS A O 1
ATOM 1030 N N . ASN A 1 128 ? -7.419 25.638 -0.360 1.00 91.69 128 ASN A N 1
ATOM 1031 C CA . ASN A 1 128 ? -7.162 26.260 -1.664 1.00 91.69 128 ASN A CA 1
ATOM 1032 C C . ASN A 1 128 ? -5.756 25.956 -2.207 1.00 91.69 128 ASN A C 1
ATOM 1034 O O . ASN A 1 128 ? -5.334 26.575 -3.182 1.00 91.69 128 ASN A O 1
ATOM 1038 N N . ALA A 1 129 ? -5.019 25.048 -1.564 1.00 91.75 129 ALA A N 1
ATOM 1039 C CA . ALA A 1 129 ? -3.700 24.663 -2.030 1.00 91.75 129 ALA A CA 1
ATOM 1040 C C . ALA A 1 129 ? -3.803 23.779 -3.274 1.00 91.75 129 ALA A C 1
ATOM 1042 O O . ALA A 1 129 ? -4.748 23.005 -3.460 1.00 91.75 129 ALA A O 1
ATOM 1043 N N . ASP A 1 130 ? -2.783 23.884 -4.113 1.00 91.31 130 ASP A N 1
ATOM 1044 C CA . ASP A 1 130 ? -2.582 22.961 -5.211 1.00 91.31 130 ASP A CA 1
ATOM 1045 C C . ASP A 1 130 ? -2.260 21.562 -4.662 1.00 91.31 130 ASP A C 1
ATOM 1047 O O . ASP A 1 130 ? -1.358 21.393 -3.840 1.00 91.31 130 ASP A O 1
ATOM 1051 N N . LYS A 1 131 ? -3.021 20.552 -5.092 1.00 91.88 131 LYS A N 1
ATOM 1052 C CA . LYS A 1 131 ? -2.991 19.192 -4.530 1.00 91.88 131 LYS A CA 1
ATOM 1053 C C . LYS A 1 131 ? -1.895 18.350 -5.176 1.00 91.88 131 LYS A C 1
ATOM 1055 O O . LYS A 1 131 ? -2.165 17.308 -5.773 1.00 91.88 131 LYS A O 1
ATOM 1060 N N . ARG A 1 132 ? -0.655 18.824 -5.086 1.00 93.00 132 ARG A N 1
ATOM 1061 C CA . ARG A 1 132 ? 0.527 18.136 -5.608 1.00 93.00 132 ARG A CA 1
ATOM 1062 C C . ARG A 1 132 ? 1.491 17.861 -4.473 1.00 93.00 132 ARG A C 1
ATOM 1064 O O . ARG A 1 132 ? 1.980 18.782 -3.834 1.00 93.00 132 ARG A O 1
ATOM 1071 N N . GLU A 1 133 ? 1.787 16.586 -4.276 1.00 93.50 133 GLU A N 1
ATOM 1072 C CA . GLU A 1 133 ? 2.839 16.140 -3.378 1.00 93.50 133 GLU A CA 1
ATOM 1073 C C . GLU A 1 133 ? 3.799 15.240 -4.152 1.00 93.50 133 GLU A C 1
ATOM 1075 O O . GLU A 1 133 ? 3.378 14.292 -4.813 1.00 93.50 133 GLU A O 1
ATOM 1080 N N . ASN A 1 134 ? 5.089 15.557 -4.084 1.00 94.25 134 ASN A N 1
ATOM 1081 C CA . ASN A 1 134 ? 6.149 14.817 -4.772 1.00 94.25 134 ASN A CA 1
ATOM 1082 C C . ASN A 1 134 ? 7.341 14.508 -3.848 1.00 94.25 134 ASN A C 1
ATOM 1084 O O . ASN A 1 134 ? 8.405 14.079 -4.297 1.00 94.25 134 ASN A O 1
ATOM 1088 N N . ARG A 1 135 ? 7.196 14.737 -2.539 1.00 92.56 135 ARG A N 1
ATOM 1089 C CA . ARG A 1 135 ? 8.195 14.410 -1.523 1.00 92.56 135 ARG A CA 1
ATOM 1090 C C . ARG A 1 135 ? 7.794 13.117 -0.836 1.00 92.56 135 ARG A C 1
ATOM 1092 O O . ARG A 1 135 ? 6.982 13.107 0.080 1.00 92.56 135 ARG A O 1
ATOM 1099 N N . TRP A 1 136 ? 8.413 12.017 -1.262 1.00 92.62 136 TRP A N 1
ATOM 1100 C CA . TRP A 1 136 ? 8.136 10.685 -0.715 1.00 92.62 136 TRP A CA 1
ATOM 1101 C C . TRP A 1 136 ? 8.156 10.647 0.820 1.00 92.62 136 TRP A C 1
ATOM 1103 O O . TRP A 1 136 ? 7.226 10.112 1.412 1.00 92.62 136 TRP A O 1
ATOM 1113 N N . SER A 1 137 ? 9.152 11.270 1.459 1.00 91.06 137 SER A N 1
ATOM 1114 C CA . SER A 1 137 ? 9.280 11.294 2.923 1.00 91.06 137 SER A CA 1
ATOM 1115 C C . SER A 1 137 ? 8.107 11.970 3.639 1.00 91.06 137 SER A C 1
ATOM 1117 O O . SER A 1 137 ? 7.801 11.580 4.757 1.00 91.06 137 SER A O 1
ATOM 1119 N N . GLN A 1 138 ? 7.429 12.928 2.999 1.00 91.31 138 GLN A N 1
ATOM 1120 C CA . GLN A 1 138 ? 6.248 13.603 3.554 1.00 91.31 138 GLN A CA 1
ATOM 1121 C C . GLN A 1 138 ? 4.958 12.801 3.316 1.00 91.31 138 GLN A C 1
ATOM 1123 O O . GLN A 1 138 ? 4.032 12.860 4.118 1.00 91.31 138 GLN A O 1
ATOM 1128 N N . ILE A 1 139 ? 4.909 12.001 2.243 1.00 93.25 139 ILE A N 1
ATOM 1129 C CA . ILE A 1 139 ? 3.754 11.147 1.917 1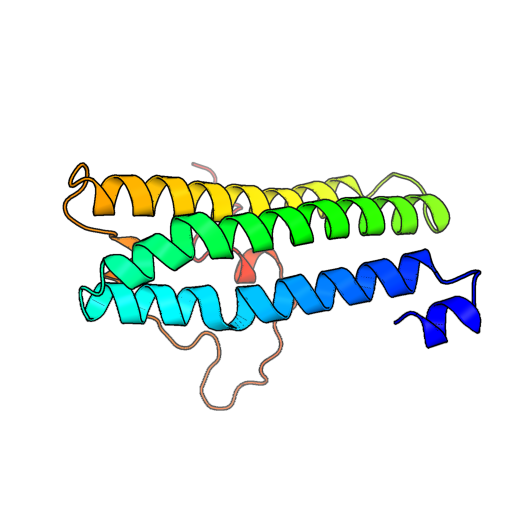.00 93.25 139 ILE A CA 1
ATOM 1130 C C . ILE A 1 139 ? 3.652 9.957 2.877 1.00 93.25 139 ILE A C 1
ATOM 1132 O O . ILE A 1 139 ? 2.553 9.545 3.249 1.00 93.25 139 ILE A O 1
ATOM 1136 N N . ILE A 1 140 ? 4.783 9.332 3.213 1.00 92.38 140 ILE A N 1
ATOM 1137 C CA . ILE A 1 140 ? 4.770 7.996 3.826 1.00 92.38 140 ILE A CA 1
ATOM 1138 C C . ILE A 1 140 ? 4.587 7.978 5.343 1.00 92.38 140 ILE A C 1
ATOM 1140 O O . ILE A 1 140 ? 4.247 6.925 5.889 1.00 92.38 140 ILE A O 1
ATOM 1144 N N . SER A 1 141 ? 4.831 9.093 6.030 1.00 91.44 141 SER A N 1
ATOM 1145 C CA . SER A 1 141 ? 4.780 9.161 7.488 1.00 91.44 141 SER A CA 1
ATOM 1146 C C . SER A 1 141 ? 4.485 10.579 7.965 1.00 91.44 141 SER A C 1
ATOM 1148 O O . SER A 1 141 ? 4.966 11.542 7.380 1.00 91.44 141 SER A O 1
ATOM 1150 N N . GLY A 1 142 ? 3.728 10.693 9.060 1.00 89.19 142 GLY A N 1
ATOM 1151 C CA . GLY A 1 142 ? 3.619 11.943 9.818 1.00 89.19 142 GLY A CA 1
ATOM 1152 C C . GLY A 1 142 ? 4.810 12.190 10.754 1.00 89.19 142 GLY A C 1
ATOM 1153 O O . GLY A 1 142 ? 4.901 13.257 11.351 1.00 89.19 142 GLY A O 1
ATOM 1154 N N . SER A 1 143 ? 5.705 11.209 10.901 1.00 87.81 143 SER A N 1
ATOM 1155 C CA . SER A 1 143 ? 6.955 11.324 11.660 1.00 87.81 143 SER A CA 1
ATOM 1156 C C . SER A 1 143 ? 8.111 11.724 10.749 1.00 87.81 143 SER A C 1
ATOM 1158 O O . SER A 1 143 ? 8.126 11.353 9.573 1.00 87.81 143 SER A O 1
ATOM 1160 N N . ASP A 1 144 ? 9.107 12.409 11.308 1.00 81.00 144 ASP A N 1
ATOM 1161 C CA . ASP A 1 144 ? 10.342 12.703 10.587 1.00 81.00 144 ASP A CA 1
ATOM 1162 C C . ASP A 1 144 ? 11.195 11.429 10.444 1.00 81.00 144 ASP A C 1
ATOM 1164 O O . ASP A 1 144 ? 11.444 10.707 11.407 1.00 81.00 144 ASP A O 1
ATOM 1168 N N . LEU A 1 145 ? 11.613 11.135 9.213 1.00 75.75 145 LEU A N 1
ATOM 1169 C CA . LEU A 1 145 ? 12.483 10.000 8.887 1.00 75.75 145 LEU A CA 1
ATOM 1170 C C . LEU A 1 145 ? 13.962 10.291 9.168 1.00 75.75 145 LEU A C 1
ATOM 1172 O O . LEU A 1 145 ? 14.768 9.365 9.139 1.00 75.75 145 LEU A O 1
ATOM 1176 N N . ILE A 1 146 ? 14.317 11.560 9.381 1.00 73.19 146 ILE A N 1
ATOM 1177 C CA . ILE A 1 146 ? 15.68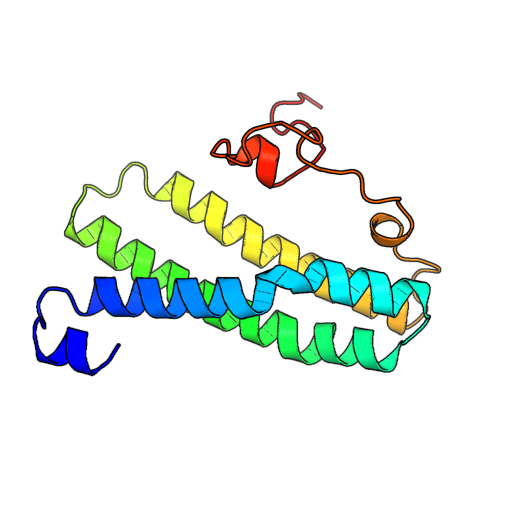9 12.019 9.638 1.00 73.19 146 ILE A CA 1
ATOM 1178 C C . ILE A 1 146 ? 15.929 12.211 11.147 1.00 73.19 146 ILE A C 1
ATOM 1180 O O . ILE A 1 146 ? 17.041 12.543 11.553 1.00 73.19 146 ILE A O 1
ATOM 1184 N N . ASP A 1 147 ? 14.921 11.972 11.991 1.00 66.50 147 ASP A N 1
ATOM 1185 C CA . ASP A 1 147 ? 15.056 12.168 13.433 1.00 66.50 147 ASP A CA 1
ATOM 1186 C C . ASP A 1 147 ? 16.109 11.215 14.021 1.00 66.50 147 ASP A C 1
ATOM 1188 O O . ASP A 1 147 ? 16.025 9.988 13.891 1.00 66.50 147 ASP A O 1
ATOM 1192 N N . THR A 1 148 ? 17.145 11.792 14.629 1.00 60.09 148 THR A N 1
ATOM 1193 C CA . THR A 1 148 ? 18.246 11.062 15.259 1.00 60.09 148 THR A CA 1
ATOM 1194 C C . THR A 1 148 ? 17.826 10.670 16.669 1.00 60.09 148 THR A C 1
ATOM 1196 O O . THR A 1 148 ? 18.130 11.387 17.624 1.00 60.09 148 THR A O 1
ATOM 1199 N N . ILE A 1 149 ? 17.088 9.568 16.788 1.00 54.69 149 ILE A N 1
ATOM 1200 C CA . ILE A 1 149 ? 16.832 8.912 18.080 1.00 54.69 149 ILE A CA 1
ATOM 1201 C C . ILE A 1 149 ? 18.152 8.392 18.662 1.00 54.69 149 ILE A C 1
ATOM 1203 O O . ILE A 1 149 ? 18.947 7.810 17.885 1.00 54.69 149 ILE A O 1
#